Protein AF-A0A662KHE7-F1 (afdb_monomer_lite)

Radius of gyration: 17.26 Å; chains: 1; bounding box: 46×29×41 Å

pLDDT: mean 93.83, std 8.43, range [49.34, 98.19]

Foldseek 3Di:
DPDDDDDPVVLVPHCVNVPDDDDDDDDADPQDPQVCCVVVNDALVPRPCQPPQDALVRHRDVLRVDPPRRSVCCRVPNPVPD

Sequence (82 aa):
ESGLKVKESFSAFDAEANIQVQVEETRENKGCICGAVLRGVSTPLDCPLFGRICTPENPIGPCMVSSEGTCAAYFKYGDYGE

Secondary structure (DSSP, 8-state):
-------GGGGGG-HHHH---PPPPP---TT--HHHHHTTSS-GGG-TTBTTTB-SSS-SSHHHHSTT-HHHHHHHHS-TT-

Structure (mmCIF, N/CA/C/O backbone):
data_AF-A0A662KHE7-F1
#
_entry.id   AF-A0A662KHE7-F1
#
loop_
_atom_site.group_PDB
_atom_site.id
_atom_site.type_symbol
_atom_site.label_atom_id
_atom_site.label_alt_id
_atom_site.label_comp_id
_atom_site.label_asym_id
_atom_site.label_entity_id
_atom_site.label_seq_id
_atom_site.pdbx_PDB_ins_code
_atom_site.Cartn_x
_atom_site.Cartn_y
_atom_site.Cartn_z
_atom_site.occupancy
_atom_site.B_iso_or_equiv
_atom_site.auth_seq_id
_atom_site.auth_comp_id
_atom_site.auth_asym_id
_atom_site.auth_atom_id
_atom_site.pdbx_PDB_model_num
ATOM 1 N N . GLU A 1 1 ? -8.600 -17.582 6.912 1.00 81.62 1 GLU A N 1
ATOM 2 C CA . GLU A 1 1 ? -8.930 -16.700 8.049 1.00 81.62 1 GLU A CA 1
ATOM 3 C C . GLU A 1 1 ? -7.769 -15.736 8.292 1.00 81.62 1 GLU A C 1
ATOM 5 O O . GLU A 1 1 ? -6.810 -16.110 8.947 1.00 81.62 1 GLU A O 1
ATOM 10 N N . SER A 1 2 ? -7.789 -14.547 7.680 1.00 95.06 2 SER A N 1
ATOM 11 C CA . SER A 1 2 ? -6.707 -13.545 7.802 1.00 95.06 2 SER A CA 1
ATOM 12 C C . SER A 1 2 ? -7.188 -12.163 8.261 1.00 95.06 2 SER A C 1
ATOM 14 O O . SER A 1 2 ? -6.368 -11.287 8.511 1.00 95.06 2 SER A O 1
ATOM 16 N N . GLY A 1 3 ? -8.505 -11.958 8.350 1.00 94.94 3 GLY A N 1
ATOM 17 C CA . GLY A 1 3 ? -9.112 -10.716 8.820 1.00 94.94 3 GLY A CA 1
ATOM 18 C C . GLY A 1 3 ? -9.496 -10.788 10.295 1.00 94.94 3 GLY A C 1
ATOM 19 O O . GLY A 1 3 ? -9.742 -11.869 10.833 1.00 94.94 3 GLY A O 1
ATOM 20 N N . LEU A 1 4 ? -9.584 -9.621 10.927 1.00 95.75 4 LEU A N 1
ATOM 21 C CA . LEU A 1 4 ? -10.132 -9.433 12.268 1.00 95.75 4 LEU A CA 1
ATOM 22 C C . LEU A 1 4 ? -11.355 -8.519 12.177 1.00 95.75 4 LEU A C 1
ATOM 24 O O . LEU A 1 4 ? -11.446 -7.698 11.268 1.00 95.75 4 LEU A O 1
ATOM 28 N N . LYS A 1 5 ? -12.271 -8.644 13.136 1.00 95.56 5 LYS A N 1
ATOM 29 C CA . LYS A 1 5 ? -13.417 -7.743 13.296 1.00 95.56 5 LYS A CA 1
ATOM 30 C C . LYS A 1 5 ? -13.559 -7.313 14.747 1.00 95.56 5 LYS A C 1
ATOM 32 O O . LYS A 1 5 ? -13.095 -8.020 15.651 1.00 95.56 5 LYS A O 1
ATOM 37 N N . VAL A 1 6 ? -14.214 -6.178 14.969 1.00 97.00 6 VAL A N 1
ATOM 38 C CA . VAL A 1 6 ? -14.543 -5.723 16.320 1.00 97.00 6 VAL A CA 1
ATOM 39 C C . VAL A 1 6 ? -15.480 -6.751 16.966 1.00 97.00 6 VAL A C 1
ATOM 41 O O . VAL A 1 6 ? -16.362 -7.319 16.321 1.00 97.00 6 VAL A O 1
ATOM 44 N N . LYS A 1 7 ? -15.244 -7.076 18.243 1.00 97.44 7 LYS A N 1
ATOM 45 C CA . LYS A 1 7 ? -16.137 -7.981 18.982 1.00 97.44 7 LYS A CA 1
ATOM 46 C C . LYS A 1 7 ? -17.466 -7.278 19.237 1.00 97.44 7 LYS A C 1
ATOM 48 O O . LYS A 1 7 ? -17.472 -6.093 19.544 1.00 97.44 7 LYS A O 1
ATOM 53 N N . GLU A 1 8 ? -18.554 -8.042 19.254 1.00 97.06 8 GLU A N 1
ATOM 54 C CA . GLU A 1 8 ? -19.915 -7.522 19.459 1.00 97.06 8 GLU A CA 1
ATOM 55 C C . GLU A 1 8 ? -20.054 -6.642 20.712 1.00 97.06 8 GLU A C 1
ATOM 57 O O . GLU A 1 8 ? -20.691 -5.598 20.681 1.00 97.06 8 GLU A O 1
ATOM 62 N N . SER A 1 9 ? -19.379 -7.000 21.810 1.00 98.12 9 SER A N 1
ATOM 63 C CA . SER A 1 9 ? -19.384 -6.212 23.053 1.00 98.12 9 SER A CA 1
ATOM 64 C C . SER A 1 9 ? -18.810 -4.796 22.907 1.00 98.12 9 SER A C 1
ATOM 66 O O . SER A 1 9 ? -18.957 -3.985 23.816 1.00 98.12 9 SER A O 1
ATOM 68 N N . PHE A 1 10 ? -18.125 -4.511 21.799 1.00 97.88 10 PHE A N 1
ATOM 69 C CA . PHE A 1 10 ? -17.542 -3.217 21.460 1.00 97.88 10 PHE A CA 1
ATOM 70 C C . PHE A 1 10 ? -18.167 -2.615 20.190 1.00 97.88 10 PHE A C 1
ATOM 72 O O . PHE A 1 10 ? -17.582 -1.701 19.612 1.00 97.88 10 PHE A O 1
ATOM 79 N N . SER A 1 11 ? -19.348 -3.081 19.761 1.00 97.00 11 SER A N 1
ATOM 80 C CA . SER A 1 11 ? -20.015 -2.625 18.528 1.00 97.00 11 SER A CA 1
ATOM 81 C C . SER A 1 11 ? -20.273 -1.118 18.492 1.00 97.00 11 SER A C 1
ATOM 83 O O . SER A 1 11 ? -20.254 -0.525 17.422 1.00 97.00 11 SER A O 1
ATOM 85 N N . ALA A 1 12 ? -20.399 -0.460 19.648 1.00 97.38 12 ALA A N 1
ATOM 86 C CA . ALA A 1 12 ? -20.496 0.999 19.747 1.00 97.38 12 ALA A CA 1
ATOM 87 C C . ALA A 1 12 ? -19.280 1.758 19.162 1.00 97.38 12 ALA A C 1
ATOM 89 O O . ALA A 1 12 ? -19.385 2.953 18.899 1.00 97.38 12 ALA A O 1
ATOM 90 N N . PHE A 1 13 ? -18.138 1.089 18.961 1.00 96.94 13 PHE A N 1
ATOM 91 C CA . PHE A 1 13 ? -16.923 1.657 18.359 1.00 96.94 13 PHE A CA 1
ATOM 92 C C . PHE A 1 13 ? -16.669 1.175 16.923 1.00 96.94 13 PHE A C 1
ATOM 94 O O . PHE A 1 13 ? -15.671 1.567 16.318 1.00 96.94 13 PHE A O 1
ATOM 101 N N . ASP A 1 14 ? -17.532 0.315 16.379 1.00 97.44 14 ASP A N 1
ATOM 102 C CA . ASP A 1 14 ? -17.368 -0.239 15.038 1.00 97.44 14 ASP A CA 1
ATOM 103 C C . ASP A 1 14 ? -17.998 0.689 13.988 1.00 97.44 14 ASP A C 1
ATOM 105 O O . ASP A 1 14 ? -19.220 0.828 13.903 1.00 97.44 14 ASP A O 1
ATOM 109 N N . ALA A 1 15 ? -17.166 1.341 13.176 1.00 95.94 15 ALA A N 1
ATOM 110 C CA . ALA A 1 15 ? -17.641 2.229 12.120 1.00 95.94 15 ALA A CA 1
ATOM 111 C C . ALA A 1 15 ? -18.506 1.497 11.080 1.00 95.94 15 ALA A C 1
ATOM 113 O O . ALA A 1 15 ? -19.466 2.089 10.587 1.00 95.94 15 ALA A O 1
ATOM 114 N N . GLU A 1 16 ? -18.221 0.223 10.789 1.00 94.12 16 GLU A N 1
ATOM 1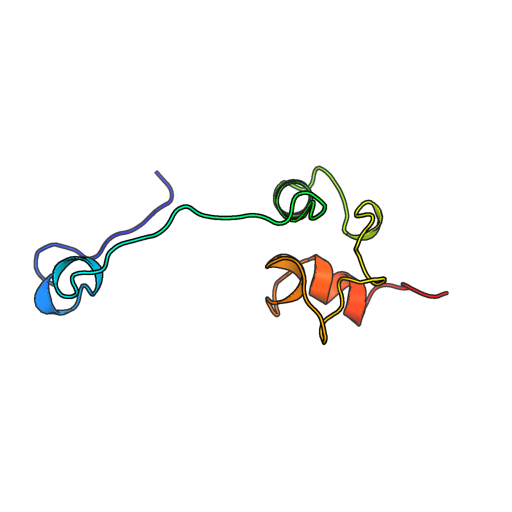15 C CA . GLU A 1 16 ? -18.993 -0.580 9.833 1.00 94.12 16 GLU A CA 1
ATOM 116 C C . GLU A 1 16 ? -20.431 -0.804 10.327 1.00 94.12 16 GLU A C 1
ATOM 118 O O . GLU A 1 16 ? -21.376 -0.759 9.542 1.00 94.12 16 GLU A O 1
ATOM 123 N N . ALA A 1 17 ? -20.618 -0.966 11.642 1.00 94.00 17 ALA A N 1
ATOM 124 C CA . ALA A 1 17 ? -21.936 -1.158 12.244 1.00 94.00 17 ALA A CA 1
ATOM 125 C C . ALA A 1 17 ? -22.736 0.149 12.396 1.00 94.00 17 ALA A C 1
ATOM 127 O O . ALA A 1 17 ? -23.967 0.130 12.348 1.00 94.00 17 ALA A O 1
ATOM 128 N N . ASN A 1 18 ? -22.054 1.281 12.607 1.00 96.62 18 ASN A N 1
ATOM 129 C CA . ASN A 1 18 ? -22.703 2.540 12.995 1.00 96.62 18 ASN A CA 1
ATOM 130 C C . ASN A 1 18 ? -22.843 3.559 11.856 1.00 96.62 18 ASN A C 1
ATOM 132 O O . ASN A 1 18 ? -23.651 4.483 11.972 1.00 96.62 18 ASN A O 1
ATOM 136 N N . ILE A 1 19 ? -22.077 3.431 10.769 1.00 96.62 19 ILE A N 1
ATOM 137 C CA . ILE A 1 19 ? -22.065 4.407 9.673 1.00 96.62 19 ILE A CA 1
ATOM 138 C C . ILE A 1 19 ? -22.581 3.743 8.396 1.00 96.62 19 ILE A C 1
ATOM 140 O O . ILE A 1 19 ? -21.896 2.948 7.761 1.00 96.62 19 ILE A O 1
ATOM 144 N N . GLN A 1 20 ? -23.798 4.105 7.988 1.00 95.12 20 GLN A N 1
ATOM 145 C CA . GLN A 1 20 ? -24.387 3.603 6.747 1.00 95.12 20 GLN A CA 1
ATOM 146 C C . GLN A 1 20 ? -23.792 4.330 5.538 1.00 95.12 20 GLN A C 1
ATOM 148 O O . GLN A 1 20 ? -24.000 5.531 5.360 1.00 95.12 20 GLN A O 1
ATOM 153 N N . VAL A 1 21 ? -23.089 3.587 4.684 1.00 94.56 21 VAL A N 1
ATOM 154 C CA . VAL A 1 21 ? -22.536 4.082 3.417 1.00 94.56 21 VAL A CA 1
ATOM 155 C C . VAL A 1 21 ? -22.925 3.163 2.265 1.00 94.56 21 VAL A C 1
ATOM 157 O O . VAL A 1 21 ? -23.050 1.952 2.430 1.00 94.56 21 VAL A O 1
ATOM 160 N N . GLN A 1 22 ? -23.106 3.742 1.079 1.00 95.19 22 GLN A N 1
ATOM 161 C CA . GLN A 1 22 ? -23.183 2.973 -0.160 1.00 95.19 22 GLN A CA 1
ATOM 162 C C . GLN A 1 22 ? -21.765 2.810 -0.702 1.00 95.19 22 GLN A C 1
ATOM 164 O O . GLN A 1 22 ? -21.088 3.801 -0.970 1.00 95.19 22 GLN A O 1
ATOM 169 N N . VAL A 1 23 ? -21.308 1.566 -0.823 1.00 92.44 23 VAL A N 1
ATOM 170 C CA . VAL A 1 23 ? -19.974 1.252 -1.342 1.00 92.44 23 VAL A CA 1
ATOM 171 C C . VAL A 1 23 ? -20.070 1.057 -2.851 1.00 92.44 23 VAL A C 1
ATOM 173 O O . VAL A 1 23 ? -20.845 0.229 -3.326 1.00 92.44 23 VAL A O 1
ATOM 176 N N . GLU A 1 24 ?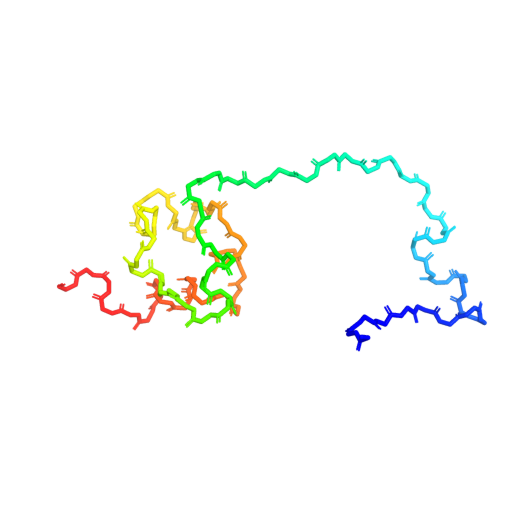 -19.294 1.833 -3.603 1.00 94.06 24 GLU A N 1
ATOM 177 C CA . GLU A 1 24 ? -19.175 1.673 -5.053 1.00 94.06 24 GLU A CA 1
ATOM 178 C C . GLU A 1 24 ? -18.278 0.482 -5.417 1.00 94.06 24 GLU A C 1
ATOM 180 O O . GLU A 1 24 ? -17.470 0.010 -4.617 1.00 94.06 24 GLU A O 1
ATOM 185 N N . GLU A 1 25 ? -18.385 0.010 -6.659 1.00 95.19 25 GLU A N 1
ATOM 186 C CA . GLU A 1 25 ? -17.490 -1.028 -7.165 1.00 95.19 25 GLU A CA 1
ATOM 187 C C . GLU A 1 25 ? -16.034 -0.548 -7.209 1.00 95.19 25 GLU A C 1
ATOM 189 O O . GLU A 1 25 ? -15.716 0.516 -7.752 1.00 95.19 25 GLU A O 1
ATOM 194 N N . THR A 1 26 ? -15.131 -1.384 -6.696 1.00 90.75 26 THR A N 1
ATOM 195 C CA . THR A 1 26 ? -13.692 -1.134 -6.743 1.00 90.75 26 THR A CA 1
ATOM 196 C C . THR A 1 26 ? -13.200 -1.062 -8.184 1.00 90.75 26 THR A C 1
ATOM 198 O O . THR A 1 26 ? -13.468 -1.943 -9.002 1.00 90.75 26 THR A O 1
ATOM 201 N N . ARG A 1 27 ? -12.412 -0.029 -8.490 1.00 88.38 27 ARG A N 1
ATOM 202 C CA . ARG A 1 27 ? -11.769 0.149 -9.794 1.00 88.38 27 ARG A CA 1
ATOM 203 C C . ARG A 1 27 ? -10.263 0.126 -9.632 1.00 88.38 27 ARG A C 1
ATOM 205 O O . ARG A 1 27 ? -9.693 0.971 -8.949 1.00 88.38 27 ARG A O 1
ATOM 212 N N . GLU A 1 28 ? -9.622 -0.803 -10.322 1.00 85.88 28 GLU A N 1
ATOM 213 C CA . GLU A 1 28 ? -8.168 -0.845 -10.423 1.00 85.88 28 GLU A CA 1
ATOM 214 C C . GLU A 1 28 ? -7.707 -0.283 -11.767 1.00 85.88 28 GLU A C 1
ATOM 216 O O . GLU A 1 28 ? -8.357 -0.450 -12.806 1.00 85.88 28 GLU A O 1
ATOM 221 N N . ASN A 1 29 ? -6.551 0.382 -11.767 1.00 92.19 29 ASN A N 1
ATOM 222 C CA . ASN A 1 29 ? -5.916 0.777 -13.013 1.00 92.19 29 ASN A CA 1
ATOM 223 C C . ASN A 1 29 ? -5.411 -0.478 -13.739 1.00 92.19 29 ASN A C 1
ATOM 225 O O . ASN A 1 29 ? -4.511 -1.155 -13.248 1.00 92.19 29 ASN A O 1
ATOM 229 N N . LYS A 1 30 ? -5.945 -0.750 -14.935 1.00 91.38 30 LY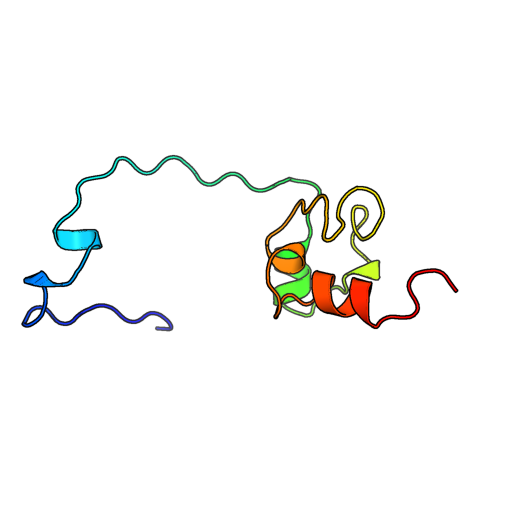S A N 1
ATOM 230 C CA . LYS A 1 30 ? -5.621 -1.952 -15.726 1.00 91.38 30 LYS A CA 1
ATOM 231 C C . LYS A 1 30 ? -4.132 -2.108 -16.065 1.00 91.38 30 LYS A C 1
ATOM 233 O O . LYS A 1 30 ? -3.705 -3.215 -16.367 1.00 91.38 30 LYS A O 1
ATOM 238 N N . GLY A 1 31 ? -3.357 -1.022 -16.059 1.00 94.31 31 GLY A N 1
ATOM 239 C CA . GLY A 1 31 ? -1.914 -1.065 -16.303 1.00 94.31 31 GLY A CA 1
ATOM 240 C C . GLY A 1 31 ? -1.073 -1.285 -15.042 1.00 94.31 31 GLY A C 1
ATOM 241 O O . GLY A 1 31 ? 0.123 -1.548 -15.153 1.00 94.31 31 GLY A O 1
ATOM 242 N N . CYS A 1 32 ? -1.653 -1.164 -13.844 1.00 97.44 32 CYS A N 1
ATOM 243 C CA . CYS A 1 32 ? -0.929 -1.358 -12.595 1.00 97.44 32 CYS A CA 1
ATOM 244 C C . CYS A 1 32 ? -0.806 -2.850 -12.264 1.00 97.44 32 CYS A C 1
ATOM 246 O O . CYS A 1 32 ? -1.807 -3.546 -12.135 1.00 97.44 32 CYS A O 1
ATOM 248 N N . ILE A 1 33 ? 0.422 -3.326 -12.037 1.00 97.56 33 ILE A N 1
ATOM 249 C CA . ILE A 1 33 ? 0.684 -4.720 -11.638 1.00 97.56 33 ILE A CA 1
ATOM 250 C C . ILE A 1 33 ? 0.989 -4.878 -10.137 1.00 97.56 33 ILE A C 1
ATOM 252 O O . ILE A 1 33 ? 1.611 -5.857 -9.732 1.00 97.56 33 ILE A O 1
ATOM 256 N N . CYS A 1 34 ? 0.557 -3.940 -9.284 1.00 96.75 34 CYS A N 1
ATOM 257 C CA . CYS A 1 34 ? 0.834 -3.972 -7.836 1.00 96.75 34 CYS A CA 1
ATOM 258 C C . CYS A 1 34 ? 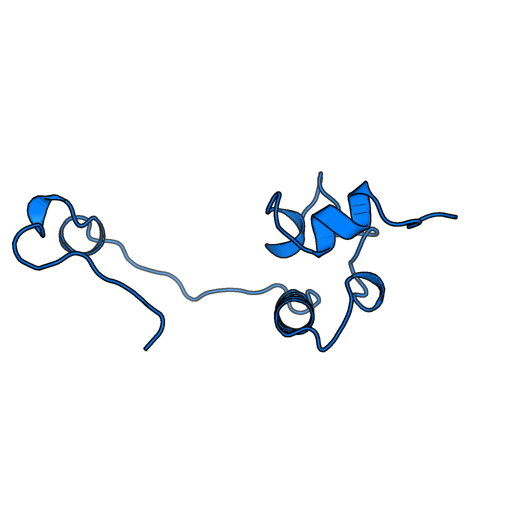0.393 -5.296 -7.178 1.00 96.75 34 CYS A C 1
ATOM 260 O O . CYS A 1 34 ? 1.108 -5.815 -6.331 1.00 96.75 34 CYS A O 1
ATOM 262 N N . GLY A 1 35 ? -0.698 -5.927 -7.632 1.00 96.00 35 GLY A N 1
ATOM 263 C CA . GLY A 1 35 ? -1.098 -7.257 -7.148 1.00 96.00 35 GLY A CA 1
ATOM 264 C C . GLY A 1 35 ? -0.122 -8.395 -7.503 1.00 96.00 35 GLY A C 1
ATOM 265 O O . GLY A 1 35 ? -0.038 -9.386 -6.780 1.00 96.00 35 GLY A O 1
ATOM 266 N N . ALA A 1 36 ? 0.636 -8.289 -8.599 1.00 97.69 36 ALA A N 1
ATOM 267 C CA . ALA A 1 36 ? 1.717 -9.228 -8.918 1.00 97.69 36 ALA A CA 1
ATOM 268 C C . ALA A 1 36 ? 2.962 -8.956 -8.057 1.00 97.69 36 ALA A C 1
ATOM 270 O O . ALA A 1 36 ? 3.564 -9.897 -7.540 1.00 97.69 36 ALA A O 1
ATOM 271 N N . VAL A 1 37 ? 3.273 -7.675 -7.828 1.00 97.75 37 VAL A N 1
ATOM 272 C CA . VAL A 1 37 ? 4.363 -7.238 -6.940 1.00 97.75 37 VAL A CA 1
ATOM 273 C C . VAL A 1 37 ? 4.126 -7.690 -5.498 1.00 97.75 37 VAL A C 1
ATOM 275 O O . VAL A 1 37 ? 5.004 -8.305 -4.903 1.00 97.75 37 VAL A O 1
ATOM 278 N N . LEU A 1 38 ? 2.920 -7.490 -4.956 1.00 96.88 38 LEU A N 1
ATOM 279 C CA . LEU A 1 38 ? 2.552 -7.923 -3.600 1.00 96.88 38 LEU A CA 1
ATOM 280 C C . LEU A 1 38 ? 2.624 -9.444 -3.414 1.00 96.88 38 LEU A C 1
ATOM 282 O O . LEU A 1 38 ? 2.910 -9.919 -2.320 1.00 96.88 38 LEU A O 1
ATOM 286 N N . ARG A 1 39 ? 2.382 -10.218 -4.478 1.00 97.56 39 ARG A N 1
ATOM 287 C CA . ARG A 1 39 ? 2.538 -11.682 -4.468 1.00 97.56 39 ARG A CA 1
ATOM 288 C C . ARG A 1 39 ? 3.989 -12.139 -4.640 1.00 97.56 39 ARG A C 1
ATOM 290 O O . ARG A 1 39 ? 4.242 -13.336 -4.550 1.00 97.56 39 ARG A O 1
ATOM 297 N N . GLY A 1 40 ? 4.919 -11.227 -4.924 1.00 96.81 40 GLY A N 1
ATOM 298 C CA . GLY A 1 40 ? 6.328 -11.543 -5.162 1.00 96.81 40 GLY A CA 1
ATOM 299 C C . GLY A 1 40 ? 6.599 -12.284 -6.475 1.00 96.81 40 GLY A C 1
ATOM 300 O O . GLY A 1 40 ? 7.654 -12.889 -6.619 1.00 96.81 40 GLY A O 1
ATOM 301 N N . VAL A 1 41 ? 5.662 -12.261 -7.432 1.00 98.19 41 VAL A N 1
ATOM 302 C CA . VAL A 1 41 ? 5.822 -12.915 -8.750 1.00 98.19 41 VAL A CA 1
ATOM 303 C C . VAL A 1 41 ? 6.310 -11.953 -9.840 1.00 98.19 41 VAL A C 1
ATOM 305 O O . VAL A 1 41 ? 6.524 -12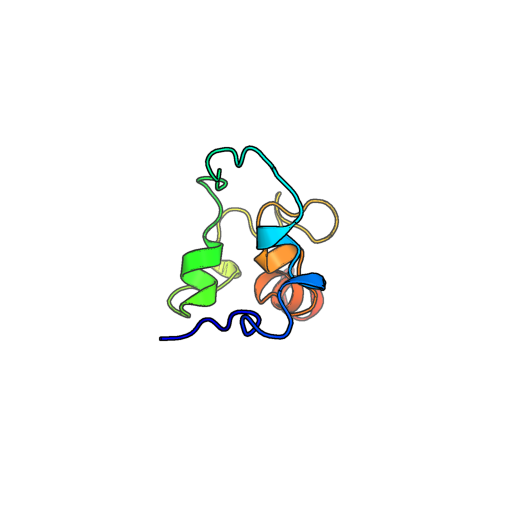.358 -10.980 1.00 98.19 41 VAL A O 1
ATOM 308 N N . SER A 1 42 ? 6.452 -10.669 -9.511 1.00 97.69 42 SER A N 1
ATOM 309 C CA . SER A 1 42 ? 7.013 -9.619 -10.369 1.00 97.69 42 SER A CA 1
ATOM 310 C C . SER A 1 42 ? 7.634 -8.533 -9.494 1.00 97.69 42 SER A C 1
ATOM 312 O O . SER A 1 42 ? 7.260 -8.376 -8.330 1.00 97.69 42 SER A O 1
ATOM 314 N N . THR A 1 43 ? 8.560 -7.764 -10.046 1.00 96.88 43 THR A N 1
ATOM 315 C CA . THR A 1 43 ? 9.180 -6.608 -9.393 1.00 96.88 43 THR A CA 1
ATOM 316 C C . THR A 1 43 ? 8.567 -5.301 -9.906 1.00 96.88 43 THR A C 1
ATOM 318 O O . THR A 1 43 ? 7.918 -5.288 -10.956 1.00 96.88 43 THR A O 1
ATOM 321 N N . PRO A 1 44 ? 8.763 -4.165 -9.210 1.00 96.94 44 PRO A N 1
ATOM 322 C CA . PRO A 1 44 ? 8.369 -2.862 -9.741 1.00 96.94 44 PRO A CA 1
ATOM 323 C C . PRO A 1 44 ? 8.974 -2.552 -11.118 1.00 96.94 44 PRO A C 1
ATOM 325 O O . PRO A 1 44 ? 8.309 -1.905 -11.917 1.00 96.94 44 PRO A O 1
ATOM 328 N N . LEU A 1 45 ? 10.174 -3.057 -11.431 1.00 95.88 45 LEU A N 1
ATOM 329 C CA . LEU A 1 45 ? 10.828 -2.853 -12.731 1.00 95.88 45 LEU A CA 1
ATOM 330 C C . LEU A 1 45 ? 10.104 -3.559 -13.890 1.00 95.88 45 LEU A C 1
ATOM 332 O O . LEU A 1 45 ? 10.183 -3.102 -15.027 1.00 95.88 45 LEU A O 1
ATOM 336 N N . ASP A 1 46 ? 9.341 -4.617 -13.603 1.00 97.00 46 ASP A N 1
ATOM 337 C CA . ASP A 1 46 ? 8.498 -5.305 -14.590 1.00 97.00 46 ASP A CA 1
ATOM 338 C C . ASP A 1 46 ? 7.198 -4.531 -14.891 1.00 97.00 46 ASP A C 1
ATOM 340 O O . ASP A 1 46 ? 6.459 -4.859 -15.823 1.00 97.00 46 ASP A O 1
ATOM 344 N N . CYS A 1 47 ? 6.876 -3.501 -14.097 1.00 97.12 47 CYS A N 1
ATOM 345 C CA . CYS A 1 47 ? 5.667 -2.707 -14.268 1.00 97.12 47 CYS A CA 1
ATOM 346 C C . CYS A 1 47 ? 5.868 -1.646 -15.360 1.00 97.12 47 CYS A C 1
ATOM 348 O O . CYS A 1 47 ? 6.694 -0.747 -15.191 1.00 97.12 47 CYS A O 1
ATOM 350 N N . PRO A 1 48 ? 5.043 -1.622 -16.423 1.00 96.00 48 PRO A N 1
ATOM 351 C CA . PRO A 1 48 ? 5.209 -0.665 -17.521 1.00 96.00 48 PRO A CA 1
ATOM 352 C C . PRO A 1 48 ? 4.963 0.793 -17.105 1.00 96.00 48 PRO A C 1
ATOM 354 O O . PRO A 1 48 ? 5.303 1.716 -17.848 1.00 96.00 48 PRO A O 1
ATOM 357 N N . LEU A 1 49 ? 4.341 1.008 -15.941 1.00 97.56 49 LEU A N 1
ATOM 358 C CA . LEU A 1 49 ? 4.021 2.333 -15.415 1.00 97.56 49 LEU A CA 1
ATOM 359 C C . LEU A 1 49 ? 5.073 2.853 -14.429 1.00 97.56 49 LEU A C 1
ATOM 361 O O . LEU A 1 49 ? 5.114 4.064 -14.190 1.00 97.56 49 LEU A O 1
ATOM 365 N N . PHE A 1 50 ? 5.863 1.958 -13.824 1.00 97.12 50 PHE A N 1
ATOM 366 C CA . PHE A 1 50 ? 6.754 2.282 -12.713 1.00 97.12 50 PHE A CA 1
ATOM 367 C C . PHE A 1 50 ? 7.795 3.320 -13.124 1.00 97.12 50 PHE A C 1
ATOM 369 O O . PHE A 1 50 ? 8.438 3.184 -14.160 1.00 97.12 50 PHE A O 1
ATOM 376 N N . GLY A 1 51 ? 7.870 4.392 -12.333 1.00 95.00 51 GLY A N 1
ATOM 377 C CA . GLY A 1 51 ? 8.787 5.512 -12.498 1.00 95.00 51 GLY A CA 1
ATOM 378 C C . GLY A 1 51 ? 8.685 6.269 -13.827 1.00 95.00 51 GLY A C 1
ATOM 379 O O . GLY A 1 51 ? 9.541 7.099 -14.124 1.00 95.00 51 GLY A O 1
ATOM 380 N N . ARG A 1 52 ? 7.656 5.984 -14.633 1.00 94.44 52 ARG A N 1
ATOM 381 C CA . ARG A 1 52 ? 7.255 6.787 -15.789 1.00 94.44 52 ARG A CA 1
ATOM 382 C C . ARG A 1 52 ? 6.095 7.668 -15.361 1.00 94.44 52 ARG A C 1
ATOM 384 O O . ARG A 1 52 ? 6.292 8.764 -14.861 1.00 94.44 52 ARG A O 1
ATOM 391 N N . ILE A 1 53 ? 4.879 7.144 -15.491 1.00 96.75 53 ILE A N 1
ATOM 392 C CA . ILE A 1 53 ? 3.671 7.846 -15.059 1.00 96.75 53 ILE A CA 1
ATOM 393 C C . ILE A 1 53 ? 3.304 7.536 -13.609 1.00 96.75 53 ILE A C 1
ATOM 395 O O . ILE A 1 53 ? 2.521 8.276 -13.034 1.00 96.75 53 ILE A O 1
ATOM 399 N N . CYS A 1 54 ? 3.822 6.446 -13.032 1.00 97.56 54 CYS A N 1
ATOM 400 C CA . CYS A 1 54 ? 3.606 6.086 -11.636 1.00 97.56 54 CYS A CA 1
ATOM 401 C C . CYS A 1 54 ? 4.842 6.463 -10.814 1.00 97.56 54 CYS A C 1
ATOM 403 O O . CYS A 1 54 ? 5.814 5.705 -10.789 1.00 97.56 54 CYS A O 1
ATOM 405 N N . THR A 1 55 ? 4.779 7.605 -10.132 1.00 96.88 55 THR A N 1
ATOM 406 C CA . THR A 1 55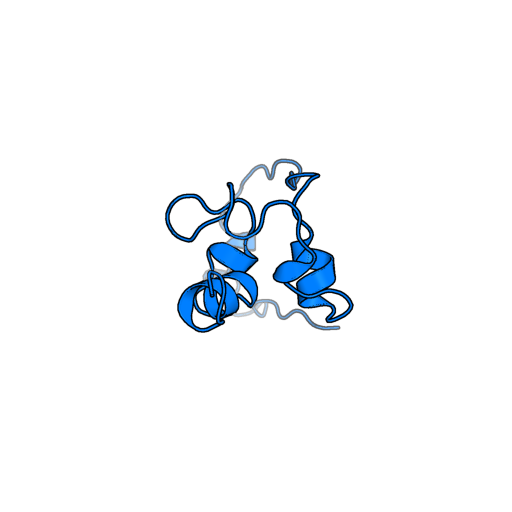 ? 5.829 8.142 -9.243 1.00 96.88 55 THR A CA 1
ATOM 407 C C . THR A 1 55 ? 5.234 8.477 -7.868 1.00 96.88 55 THR A C 1
ATOM 409 O O . THR A 1 55 ? 4.009 8.422 -7.727 1.00 96.88 55 THR A O 1
ATOM 412 N N . PRO A 1 56 ? 6.039 8.819 -6.846 1.00 96.38 56 PRO A N 1
ATOM 413 C CA . PRO A 1 56 ? 5.506 9.275 -5.560 1.00 96.38 56 PRO A CA 1
ATOM 414 C C . PRO A 1 56 ? 4.600 10.513 -5.675 1.00 96.38 56 PRO A C 1
ATOM 416 O O . PRO A 1 56 ? 3.604 10.609 -4.962 1.00 96.38 56 PRO A O 1
ATOM 419 N N . GLU A 1 57 ? 4.903 11.437 -6.591 1.00 97.12 57 GLU A N 1
ATOM 420 C CA . GLU A 1 57 ? 4.106 12.646 -6.843 1.00 97.12 57 GLU A CA 1
ATOM 421 C C . GLU A 1 57 ? 2.838 12.356 -7.659 1.00 97.12 57 GLU A C 1
ATOM 423 O O . GLU A 1 57 ? 1.835 13.052 -7.502 1.00 97.12 57 GLU A O 1
ATOM 428 N N . ASN A 1 58 ? 2.869 11.334 -8.522 1.00 97.31 58 ASN A N 1
ATOM 429 C CA . ASN A 1 58 ? 1.722 10.883 -9.311 1.00 97.31 58 ASN A CA 1
ATOM 430 C C . ASN A 1 58 ? 1.526 9.358 -9.193 1.00 97.31 58 ASN A C 1
ATOM 432 O O . ASN A 1 58 ? 1.870 8.606 -10.114 1.00 97.31 58 ASN A O 1
ATOM 436 N N . PRO A 1 59 ? 1.008 8.860 -8.058 1.00 96.75 59 PRO A N 1
ATOM 437 C CA . PRO A 1 59 ? 0.899 7.429 -7.829 1.00 96.75 59 PRO A CA 1
ATOM 438 C C . PRO A 1 59 ? -0.320 6.840 -8.548 1.00 96.75 59 PRO A C 1
ATOM 440 O O . PRO A 1 59 ? -1.446 7.304 -8.392 1.00 96.75 59 PRO A O 1
ATOM 443 N N . ILE A 1 60 ? -0.109 5.757 -9.302 1.00 97.50 60 ILE A N 1
ATOM 444 C CA . ILE A 1 60 ? -1.193 5.042 -10.000 1.00 97.50 60 ILE A CA 1
ATOM 445 C C . ILE A 1 60 ? -1.760 3.886 -9.168 1.00 97.50 60 ILE A C 1
ATOM 447 O O . ILE A 1 60 ? -2.927 3.529 -9.310 1.00 97.50 60 ILE A O 1
ATOM 451 N N . GLY A 1 61 ? -0.933 3.268 -8.324 1.00 95.81 61 GLY A N 1
ATOM 452 C CA . GLY A 1 61 ? -1.319 2.115 -7.516 1.00 95.81 61 GLY A CA 1
ATOM 453 C C . GLY A 1 61 ? -0.866 2.240 -6.065 1.00 95.81 61 GLY A C 1
ATOM 454 O O . GLY A 1 61 ? 0.083 2.975 -5.776 1.00 95.81 61 GLY A O 1
ATOM 455 N N . PRO A 1 62 ? -1.486 1.478 -5.148 1.00 96.19 62 PRO A N 1
ATOM 456 C CA . PRO A 1 62 ? -1.249 1.616 -3.711 1.00 96.19 62 PRO A CA 1
ATOM 457 C C . PRO A 1 62 ? 0.198 1.299 -3.312 1.00 96.19 62 PRO A C 1
ATOM 459 O O . PRO A 1 62 ? 0.725 1.910 -2.386 1.00 96.19 62 PRO A O 1
ATOM 462 N N . CYS A 1 63 ? 0.884 0.426 -4.061 1.00 97.50 63 CYS A N 1
ATOM 463 C CA . CYS A 1 63 ? 2.304 0.129 -3.857 1.00 97.50 63 CYS A CA 1
ATOM 464 C C . CYS A 1 63 ? 3.232 1.351 -4.026 1.00 97.50 63 CYS A C 1
ATOM 466 O O . CYS A 1 63 ? 4.373 1.290 -3.576 1.00 97.50 63 CYS A O 1
ATOM 468 N N . MET A 1 64 ? 2.795 2.413 -4.718 1.00 97.75 64 MET A N 1
ATOM 469 C CA . MET A 1 64 ? 3.542 3.673 -4.860 1.00 97.75 64 MET A CA 1
ATOM 470 C C . MET A 1 64 ? 3.094 4.736 -3.841 1.00 97.75 64 MET A C 1
ATOM 472 O O . MET A 1 64 ? 3.866 5.630 -3.522 1.00 97.75 64 MET A O 1
ATOM 476 N N . VAL A 1 65 ? 1.867 4.634 -3.311 1.00 97.38 65 VAL A N 1
ATOM 477 C CA . VAL A 1 65 ? 1.336 5.554 -2.284 1.00 97.38 65 VAL A CA 1
ATOM 478 C C . VAL A 1 65 ? 1.891 5.225 -0.899 1.00 97.38 65 VAL A C 1
ATOM 480 O O . VAL A 1 65 ? 2.242 6.121 -0.136 1.00 97.38 65 VAL A O 1
ATOM 483 N N . SER A 1 66 ? 1.922 3.938 -0.546 1.00 96.62 66 SER A N 1
ATOM 484 C CA . SER A 1 66 ? 2.317 3.500 0.793 1.00 96.62 66 SER A CA 1
ATOM 485 C C . SER A 1 66 ? 3.809 3.723 1.035 1.00 96.62 66 SER A C 1
ATOM 487 O O . SER A 1 66 ? 4.634 3.363 0.196 1.00 96.62 66 SER A O 1
ATOM 489 N N . SER A 1 67 ? 4.167 4.213 2.225 1.00 93.00 67 SER A N 1
ATOM 490 C CA . SER A 1 67 ? 5.564 4.300 2.671 1.00 93.00 67 SER A CA 1
ATOM 491 C C . SER A 1 67 ? 6.233 2.930 2.806 1.00 93.00 67 SER A C 1
ATOM 493 O O . SER A 1 67 ? 7.452 2.832 2.702 1.00 93.00 67 SER A O 1
ATOM 495 N N . GLU A 1 68 ? 5.440 1.881 3.026 1.00 96.69 68 GLU A N 1
ATOM 496 C CA . GLU A 1 68 ? 5.885 0.481 3.060 1.00 96.69 68 GLU A CA 1
ATOM 497 C C . GLU A 1 68 ? 5.711 -0.215 1.699 1.00 96.69 68 GLU A C 1
ATOM 499 O O . GLU A 1 68 ? 6.002 -1.401 1.545 1.00 96.69 68 GLU A O 1
ATOM 504 N N . GLY A 1 69 ? 5.205 0.501 0.694 1.00 97.44 69 GLY A N 1
ATOM 505 C CA . GLY A 1 69 ? 4.940 -0.047 -0.625 1.00 97.44 69 GLY A CA 1
ATOM 506 C C . GLY A 1 69 ? 6.229 -0.393 -1.368 1.00 97.44 69 GLY A C 1
ATOM 507 O O . GLY A 1 69 ? 7.141 0.425 -1.480 1.00 97.44 69 GLY A O 1
ATOM 508 N N . THR A 1 70 ? 6.290 -1.598 -1.941 1.00 97.31 70 THR A N 1
ATOM 509 C CA . THR A 1 70 ? 7.478 -2.071 -2.671 1.00 97.31 70 THR A CA 1
ATOM 510 C C . THR A 1 70 ? 7.853 -1.148 -3.830 1.00 97.31 70 THR A C 1
ATOM 512 O O . THR A 1 70 ? 9.034 -0.905 -4.049 1.00 97.31 70 THR A O 1
ATOM 515 N N . CYS A 1 71 ? 6.873 -0.592 -4.554 1.00 97.62 71 CYS A N 1
ATOM 516 C CA . CYS A 1 71 ? 7.165 0.345 -5.639 1.00 97.62 71 CYS A CA 1
ATOM 517 C C . CYS A 1 71 ? 7.762 1.651 -5.094 1.00 97.62 71 CYS A C 1
ATOM 519 O O . CYS A 1 71 ? 8.782 2.097 -5.607 1.00 97.62 71 CYS A O 1
ATOM 521 N N . ALA A 1 72 ? 7.192 2.235 -4.037 1.00 97.38 72 ALA A N 1
ATOM 522 C CA . ALA A 1 72 ? 7.750 3.438 -3.415 1.00 97.38 72 ALA A CA 1
ATOM 523 C C . ALA A 1 72 ? 9.187 3.210 -2.907 1.00 97.38 72 ALA A C 1
ATOM 525 O O . ALA A 1 72 ? 10.066 4.043 -3.131 1.00 97.38 72 ALA A O 1
ATOM 526 N N . ALA A 1 73 ? 9.452 2.054 -2.290 1.00 96.31 73 ALA A N 1
ATOM 527 C CA . ALA A 1 73 ? 10.786 1.683 -1.827 1.00 96.31 73 ALA A CA 1
ATOM 528 C C . ALA A 1 73 ? 11.789 1.538 -2.986 1.00 96.31 73 ALA A C 1
ATOM 530 O O . ALA A 1 73 ? 12.881 2.100 -2.917 1.00 96.31 73 ALA A O 1
ATOM 531 N N . TYR A 1 74 ? 11.410 0.847 -4.069 1.00 96.12 74 TYR A N 1
ATOM 532 C CA . TYR A 1 74 ? 12.247 0.719 -5.269 1.00 96.12 74 TYR A CA 1
ATOM 533 C C . TYR A 1 74 ? 12.535 2.072 -5.913 1.00 96.12 74 TYR A C 1
ATOM 535 O O . TYR A 1 74 ? 13.655 2.310 -6.341 1.00 96.12 74 TYR A O 1
ATOM 543 N N . PHE A 1 75 ? 11.545 2.964 -5.970 1.00 95.50 75 PHE A N 1
ATOM 544 C CA . PHE A 1 75 ? 11.733 4.289 -6.557 1.00 95.50 75 PHE A CA 1
ATOM 545 C C . PHE A 1 75 ? 12.701 5.144 -5.732 1.00 95.50 75 PHE A C 1
ATOM 547 O O . PHE A 1 75 ? 13.491 5.898 -6.284 1.00 95.50 75 PHE A O 1
ATOM 554 N N . LYS A 1 76 ? 12.639 5.033 -4.401 1.00 94.50 76 LYS A N 1
ATOM 555 C CA . LYS A 1 76 ? 13.451 5.848 -3.492 1.00 94.50 76 LYS A CA 1
ATOM 556 C C . LYS A 1 76 ? 14.894 5.361 -3.350 1.00 94.50 76 LYS A C 1
ATOM 558 O O . LYS A 1 76 ? 15.776 6.178 -3.102 1.00 94.50 76 LYS A O 1
ATOM 563 N N . TYR A 1 77 ? 15.107 4.049 -3.411 1.00 93.44 77 TYR A N 1
ATOM 564 C CA . TYR A 1 77 ? 16.377 3.429 -3.018 1.00 93.44 77 TYR A CA 1
ATOM 565 C C . TYR A 1 77 ? 16.977 2.491 -4.063 1.00 93.44 77 TYR A C 1
ATOM 567 O O . TYR A 1 77 ? 18.115 2.071 -3.887 1.00 93.44 77 TYR A O 1
ATOM 575 N N . GLY A 1 78 ? 16.221 2.099 -5.087 1.00 82.19 78 GLY A N 1
ATOM 576 C CA . GLY A 1 78 ? 16.773 1.323 -6.190 1.00 82.19 78 GLY A CA 1
ATOM 577 C C . GLY A 1 78 ? 17.553 2.223 -7.141 1.00 82.19 78 GLY A C 1
ATOM 578 O O . GLY A 1 78 ? 17.249 3.411 -7.248 1.00 82.19 78 GLY A O 1
ATOM 579 N N . ASP A 1 79 ? 18.490 1.639 -7.887 1.00 69.88 79 ASP A N 1
ATOM 580 C CA . ASP A 1 79 ? 19.255 2.309 -8.953 1.00 69.88 79 ASP A CA 1
ATOM 581 C C . ASP A 1 79 ? 18.382 2.554 -10.204 1.00 69.88 79 ASP A C 1
ATOM 583 O O . ASP A 1 79 ? 18.735 2.250 -11.341 1.00 69.88 79 ASP A O 1
ATOM 587 N N . TYR A 1 80 ? 17.163 3.052 -9.998 1.00 60.56 80 TYR A N 1
ATOM 588 C CA . TYR A 1 80 ? 16.218 3.385 -11.051 1.00 60.56 80 TYR A CA 1
ATOM 589 C C . TYR A 1 80 ? 16.649 4.705 -11.705 1.00 60.56 80 TYR A C 1
ATOM 591 O O . TYR A 1 80 ? 16.228 5.785 -11.289 1.00 60.56 80 TYR A O 1
ATOM 599 N N . GLY A 1 81 ? 17.512 4.607 -12.720 1.00 59.34 81 GLY A N 1
ATOM 600 C CA . GLY A 1 81 ? 18.028 5.753 -13.477 1.00 59.34 81 GLY A CA 1
ATOM 601 C C . GLY A 1 81 ? 19.549 5.807 -13.646 1.00 59.34 81 GLY A C 1
ATOM 602 O O . GLY A 1 81 ? 20.017 6.767 -14.261 1.00 59.34 81 GLY A O 1
ATOM 603 N N . GLU A 1 82 ? 20.295 4.817 -13.139 1.00 49.34 82 GLU A N 1
ATOM 604 C CA . GLU A 1 82 ? 21.663 4.520 -13.605 1.00 49.34 82 GLU A CA 1
ATOM 605 C C . GLU A 1 82 ? 21.663 3.652 -14.875 1.00 49.34 82 GLU A C 1
ATOM 607 O O . GLU A 1 82 ? 20.713 2.853 -15.067 1.00 49.34 82 GLU A O 1
#